Protein AF-A0A7V2JFD3-F1 (afdb_monomer_lite)

Radius of gyration: 21.42 Å; chains: 1; bounding box: 61×27×65 Å

Structure (mmCIF, N/CA/C/O backbone):
data_AF-A0A7V2JFD3-F1
#
_entry.id   AF-A0A7V2JFD3-F1
#
loop_
_atom_site.group_PDB
_atom_site.id
_atom_site.type_symbol
_atom_site.label_atom_id
_atom_site.label_alt_id
_atom_site.label_comp_id
_atom_site.label_asym_id
_atom_site.label_entity_id
_atom_site.label_seq_id
_atom_site.pdbx_PDB_ins_code
_atom_site.Cartn_x
_atom_site.Cartn_y
_atom_site.Cartn_z
_atom_site.occupancy
_atom_site.B_iso_or_equiv
_atom_site.auth_seq_id
_atom_site.auth_comp_id
_atom_site.auth_asym_id
_atom_site.auth_atom_id
_atom_site.pdbx_PDB_model_num
ATOM 1 N N . MET A 1 1 ? -34.065 -2.106 43.237 1.00 62.44 1 MET A N 1
ATOM 2 C CA . MET A 1 1 ? -32.641 -2.446 42.992 1.00 62.44 1 MET A CA 1
ATOM 3 C C . MET A 1 1 ? -32.438 -3.210 41.678 1.00 62.44 1 MET A C 1
ATOM 5 O O . MET A 1 1 ? -31.518 -2.884 40.940 1.00 62.44 1 MET A O 1
ATOM 9 N N . GLU A 1 2 ? -33.319 -4.150 41.320 1.00 76.31 2 GLU A N 1
ATOM 10 C CA . GLU A 1 2 ? -33.224 -4.930 40.069 1.00 76.31 2 GLU A CA 1
ATOM 11 C C . GLU A 1 2 ? -33.296 -4.112 38.773 1.00 76.31 2 GLU A C 1
ATOM 13 O O . GLU A 1 2 ? -32.560 -4.387 37.831 1.00 76.31 2 GLU A O 1
ATOM 18 N N . LYS A 1 3 ? -34.139 -3.071 38.718 1.00 78.69 3 LYS A N 1
ATOM 19 C CA . LYS A 1 3 ? -34.316 -2.245 37.508 1.00 78.69 3 LYS A CA 1
ATOM 20 C C . LYS A 1 3 ? -33.016 -1.542 37.080 1.00 78.69 3 LYS A C 1
ATOM 22 O O . LYS A 1 3 ? -32.693 -1.525 35.900 1.00 78.69 3 LYS A O 1
ATOM 27 N N . LYS A 1 4 ? -32.231 -1.044 38.047 1.00 79.50 4 LYS A N 1
ATOM 28 C CA . LYS A 1 4 ? -30.909 -0.436 37.798 1.00 79.50 4 LYS A CA 1
ATOM 29 C C . LYS A 1 4 ? -29.890 -1.467 37.297 1.00 79.50 4 LYS A C 1
ATOM 31 O O . LYS A 1 4 ? -29.140 -1.164 36.379 1.00 79.50 4 LYS A O 1
ATOM 36 N N . LYS A 1 5 ? -29.906 -2.692 37.844 1.00 83.56 5 LYS A N 1
ATOM 37 C CA . LYS A 1 5 ? -29.042 -3.793 37.379 1.00 83.56 5 LYS A CA 1
ATOM 38 C C . LYS A 1 5 ? -29.378 -4.220 35.943 1.00 83.56 5 LYS A C 1
ATOM 40 O O . LYS A 1 5 ? -28.464 -4.426 35.157 1.00 83.56 5 LYS A O 1
ATOM 45 N N . LYS A 1 6 ? -30.667 -4.280 35.580 1.00 88.50 6 LYS A N 1
ATOM 46 C CA . LYS A 1 6 ? -31.108 -4.572 34.202 1.00 88.50 6 LYS A CA 1
ATOM 47 C C . LYS A 1 6 ? -30.666 -3.497 33.205 1.00 88.50 6 LYS A C 1
ATOM 49 O O . LYS A 1 6 ? -30.170 -3.839 32.142 1.00 88.50 6 LYS A O 1
ATOM 54 N N . ILE A 1 7 ? -30.798 -2.217 33.560 1.00 90.88 7 ILE A N 1
ATOM 55 C CA . ILE A 1 7 ? -30.350 -1.105 32.702 1.00 90.88 7 ILE A CA 1
ATOM 56 C C . ILE A 1 7 ? -28.830 -1.146 32.506 1.00 90.88 7 ILE A C 1
ATOM 58 O O . ILE A 1 7 ? -28.365 -1.034 31.377 1.00 90.88 7 ILE A O 1
ATOM 62 N N . LEU A 1 8 ? -28.063 -1.368 33.580 1.00 91.38 8 LEU A N 1
ATOM 63 C CA . LEU A 1 8 ? -26.607 -1.489 33.497 1.00 91.38 8 LEU A CA 1
ATOM 64 C C . LEU A 1 8 ? -26.184 -2.668 32.606 1.00 91.38 8 LEU A C 1
ATOM 66 O O . LEU A 1 8 ? -25.284 -2.523 31.788 1.00 91.38 8 LEU A O 1
ATOM 70 N N . PHE A 1 9 ? -26.864 -3.811 32.723 1.00 92.44 9 PHE A N 1
ATOM 71 C CA . PHE A 1 9 ? -26.598 -4.980 31.886 1.00 92.44 9 PHE A CA 1
ATOM 72 C C . PHE A 1 9 ? -26.872 -4.710 30.399 1.00 92.44 9 PHE A C 1
ATOM 74 O O . PHE A 1 9 ? -26.042 -5.037 29.558 1.00 92.44 9 PHE A O 1
ATOM 81 N N . ILE A 1 10 ? -27.994 -4.057 30.073 1.00 91.88 10 ILE A N 1
ATOM 82 C CA . ILE A 1 10 ? -28.325 -3.665 28.692 1.00 91.88 10 ILE A CA 1
ATOM 83 C C . ILE A 1 10 ? -27.283 -2.685 28.140 1.00 91.88 10 ILE A C 1
ATOM 85 O O . ILE A 1 10 ? -26.874 -2.811 26.990 1.00 91.88 10 ILE A O 1
ATOM 89 N N . PHE A 1 11 ? -26.821 -1.739 28.959 1.00 92.94 11 PHE A N 1
ATOM 90 C CA . PHE A 1 11 ? -25.811 -0.764 28.553 1.00 92.94 11 PHE A CA 1
ATOM 91 C C . PHE A 1 11 ? -24.451 -1.418 28.267 1.00 92.94 11 PHE A C 1
ATOM 93 O O . PHE A 1 11 ? -23.819 -1.106 27.262 1.00 92.94 11 PHE A O 1
ATOM 100 N N . ILE A 1 12 ? -24.030 -2.377 29.099 1.00 92.94 12 ILE A N 1
ATOM 101 C CA . ILE A 1 12 ? -22.809 -3.162 28.863 1.00 92.94 12 ILE A CA 1
ATOM 102 C C . ILE A 1 12 ? -22.950 -4.009 27.592 1.00 92.94 12 ILE A C 1
ATOM 104 O O . ILE A 1 12 ? -22.036 -4.030 26.774 1.00 92.94 12 ILE A O 1
ATOM 108 N N . LEU A 1 13 ? -24.098 -4.662 27.384 1.00 88.44 13 LEU A N 1
ATOM 109 C CA . LEU A 1 13 ? -24.348 -5.455 26.179 1.00 88.44 13 LEU A CA 1
ATOM 110 C C . LEU A 1 13 ? -24.302 -4.588 24.911 1.00 88.44 13 LEU A C 1
ATOM 112 O O . LEU A 1 13 ? -23.725 -4.995 23.906 1.00 88.44 13 LEU A O 1
ATOM 116 N N . PHE A 1 14 ? -24.861 -3.378 24.973 1.00 86.69 14 PHE A N 1
ATOM 117 C CA . PHE A 1 14 ? -24.815 -2.405 23.883 1.00 86.69 14 PHE A CA 1
ATOM 118 C C . PHE A 1 14 ? -23.385 -1.940 23.579 1.00 86.69 14 PHE A C 1
ATOM 120 O O . PHE A 1 14 ? -23.002 -1.884 22.414 1.00 86.69 14 PHE A O 1
ATOM 127 N N . LEU A 1 15 ? -22.573 -1.671 24.608 1.00 84.56 15 LEU A N 1
ATOM 128 C CA . LEU A 1 15 ? -21.155 -1.332 24.440 1.00 84.56 15 LEU A CA 1
ATOM 129 C C . LEU A 1 15 ? -20.364 -2.477 23.793 1.00 84.56 15 LEU A C 1
ATOM 131 O O . LEU A 1 15 ? -19.569 -2.229 22.889 1.00 84.56 15 LEU A O 1
ATOM 135 N N . ILE A 1 16 ? -20.620 -3.725 24.199 1.00 81.88 16 ILE A N 1
ATOM 136 C CA . ILE A 1 16 ? -19.986 -4.906 23.596 1.00 81.88 16 ILE A CA 1
ATOM 137 C C . ILE A 1 16 ? -20.387 -5.033 22.119 1.00 81.88 16 ILE A C 1
ATOM 139 O O . ILE A 1 16 ? -19.520 -5.169 21.261 1.00 81.88 16 ILE A O 1
ATOM 143 N N . LEU A 1 17 ? -21.678 -4.914 21.797 1.00 75.19 17 LEU A N 1
ATOM 144 C CA . LEU A 1 17 ? -22.169 -4.959 20.412 1.00 75.19 17 LEU A CA 1
ATOM 145 C C . LEU A 1 17 ? -21.577 -3.844 19.536 1.00 75.19 17 LEU A C 1
ATOM 147 O O . LEU A 1 17 ? -21.223 -4.096 18.389 1.00 75.19 17 LEU A O 1
ATOM 151 N N . MET A 1 18 ? -21.420 -2.635 20.079 1.00 68.12 18 MET A N 1
ATOM 152 C CA . MET A 1 18 ? -20.768 -1.522 19.379 1.00 68.12 18 MET A CA 1
ATOM 153 C C . MET A 1 18 ? -19.276 -1.787 19.139 1.00 68.12 18 MET A C 1
ATOM 155 O O . MET A 1 18 ? -18.764 -1.440 18.078 1.00 68.12 18 MET A O 1
ATOM 159 N N . SER A 1 19 ? -18.592 -2.452 20.076 1.00 63.75 19 SER A N 1
ATOM 160 C CA . SER A 1 19 ? -17.174 -2.809 19.929 1.00 63.75 19 SER A CA 1
ATOM 161 C C . SER A 1 19 ? -16.912 -3.928 18.912 1.00 63.75 19 SER A C 1
ATOM 163 O O . SER A 1 19 ? -15.846 -3.952 18.309 1.00 63.75 19 SER A O 1
ATOM 165 N N . LEU A 1 20 ? -17.879 -4.818 18.655 1.00 59.47 20 LEU A N 1
ATOM 166 C CA . LEU A 1 20 ? -17.720 -5.905 17.677 1.00 59.47 20 LEU A CA 1
ATOM 167 C C . LEU A 1 20 ? -17.647 -5.399 16.226 1.00 59.47 20 LEU A C 1
ATOM 169 O O . LEU A 1 20 ? -16.940 -5.990 15.418 1.00 59.47 20 LEU A O 1
ATOM 173 N N . ASN A 1 21 ? -18.294 -4.272 15.906 1.00 54.34 21 ASN A N 1
ATOM 174 C CA . ASN A 1 21 ? -18.174 -3.646 14.581 1.00 54.34 21 ASN A CA 1
ATOM 175 C C . ASN A 1 21 ? -16.787 -3.022 14.338 1.00 54.34 21 ASN A C 1
ATOM 177 O O . ASN A 1 21 ? -16.396 -2.824 13.187 1.00 54.34 21 ASN A O 1
ATOM 181 N N . ALA A 1 22 ? -16.031 -2.737 15.405 1.00 59.88 22 ALA A N 1
ATOM 182 C CA . ALA A 1 22 ? -14.701 -2.134 15.325 1.00 59.88 22 ALA A CA 1
ATOM 183 C C . ALA A 1 22 ? -13.591 -3.130 14.934 1.00 59.88 22 ALA A C 1
ATOM 185 O O . ALA A 1 22 ? -12.462 -2.710 14.708 1.00 59.88 22 ALA A O 1
ATOM 186 N N . LEU A 1 23 ? -13.903 -4.429 14.852 1.00 66.31 23 LEU A N 1
ATOM 187 C CA . LEU A 1 23 ? -12.961 -5.490 14.468 1.00 66.31 23 LEU A CA 1
ATOM 188 C C . LEU A 1 23 ? -13.157 -5.980 13.024 1.00 66.31 23 LEU A C 1
ATOM 190 O O . LEU A 1 23 ? -12.532 -6.958 12.622 1.00 66.31 23 LEU A O 1
ATOM 194 N N . SER A 1 24 ? -14.033 -5.328 12.254 1.00 80.06 24 SER A N 1
ATOM 195 C CA . SER A 1 24 ? -14.194 -5.634 10.831 1.00 80.06 24 SER A CA 1
ATOM 196 C C . SER A 1 24 ? -12.989 -5.137 10.035 1.00 80.06 24 SER A C 1
ATOM 198 O O . SER A 1 24 ? -12.439 -4.072 10.328 1.00 80.06 24 SER A O 1
ATOM 200 N N . ILE A 1 25 ? -12.584 -5.893 9.013 1.00 88.38 25 ILE A N 1
ATOM 201 C CA . ILE A 1 25 ? -11.5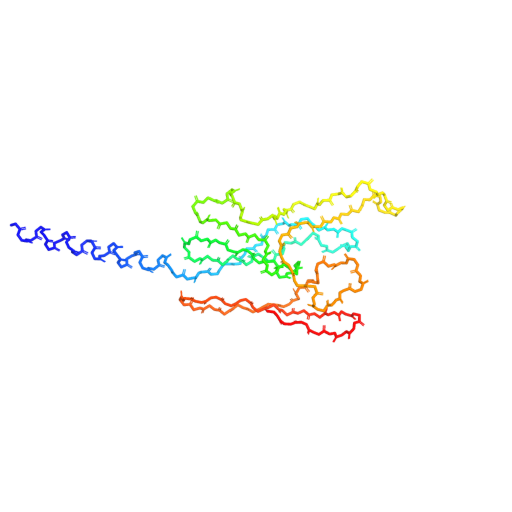60 -5.417 8.083 1.00 88.38 25 ILE A CA 1
ATOM 202 C C . ILE A 1 25 ? -12.177 -4.353 7.177 1.00 88.38 25 ILE A C 1
ATOM 204 O O . ILE A 1 25 ? -13.215 -4.581 6.558 1.00 88.38 25 ILE A O 1
ATOM 208 N N . GLN A 1 26 ? -11.525 -3.199 7.090 1.00 90.88 26 GLN A N 1
ATOM 209 C CA . GLN A 1 26 ? -11.915 -2.052 6.278 1.00 90.88 26 GLN A CA 1
ATOM 210 C C . GLN A 1 26 ? -10.824 -1.747 5.262 1.00 90.88 26 GLN A C 1
ATOM 212 O O . GLN A 1 26 ? -9.642 -1.764 5.600 1.00 90.88 26 GLN A O 1
ATOM 217 N N . ILE A 1 27 ? -11.221 -1.454 4.025 1.00 92.12 27 ILE A N 1
ATOM 218 C CA . ILE A 1 27 ? -10.297 -1.030 2.976 1.00 92.12 27 ILE A CA 1
ATOM 219 C C . ILE A 1 27 ? -10.706 0.365 2.518 1.00 92.12 27 ILE A C 1
ATOM 221 O O . ILE A 1 27 ? -11.863 0.585 2.158 1.00 92.12 27 ILE A O 1
ATOM 225 N N . SER A 1 28 ? -9.765 1.302 2.526 1.00 93.38 28 SER A N 1
ATOM 226 C CA . SER A 1 28 ? -9.929 2.621 1.915 1.00 93.38 28 SER A CA 1
ATOM 227 C C . SER A 1 28 ? -8.892 2.834 0.820 1.00 93.38 28 SER A C 1
ATOM 229 O O . SER A 1 28 ? -7.831 2.213 0.813 1.00 93.38 28 SER A O 1
ATOM 231 N N . VAL A 1 29 ? -9.226 3.708 -0.127 1.00 91.56 29 VAL A N 1
ATOM 232 C CA . VAL A 1 29 ? -8.314 4.140 -1.186 1.00 91.56 29 VAL A CA 1
ATOM 233 C C . VAL A 1 29 ? -8.072 5.624 -1.004 1.00 91.56 29 VAL A C 1
ATOM 235 O O . VAL A 1 29 ? -9.019 6.413 -0.978 1.00 91.56 29 VAL A O 1
ATOM 238 N N . GLU A 1 30 ? -6.810 5.994 -0.874 1.00 90.88 30 GLU A N 1
ATOM 239 C CA . GLU A 1 30 ? -6.368 7.378 -0.781 1.00 90.88 30 GLU A CA 1
ATOM 240 C C . GLU A 1 30 ? -5.417 7.697 -1.930 1.00 90.88 30 GLU A C 1
ATOM 242 O O . GLU A 1 30 ? -4.800 6.807 -2.507 1.00 90.88 30 GLU A O 1
ATOM 247 N N . LYS A 1 31 ? -5.322 8.976 -2.284 1.00 83.38 31 LYS A N 1
ATOM 248 C CA . LYS A 1 31 ? -4.368 9.471 -3.275 1.00 83.38 31 LYS A CA 1
ATOM 249 C C . LYS A 1 31 ? -3.490 10.493 -2.588 1.00 83.38 31 LYS A C 1
ATOM 251 O O . LYS A 1 31 ? -3.987 11.545 -2.190 1.00 83.38 31 LYS A O 1
ATOM 256 N N . GLU A 1 32 ? -2.211 10.184 -2.455 1.00 79.00 32 GLU A N 1
ATOM 257 C CA . GLU A 1 32 ? -1.212 11.118 -1.939 1.00 79.00 32 GLU A CA 1
ATOM 258 C C . GLU A 1 32 ? -0.134 11.331 -2.993 1.00 79.00 32 GLU A C 1
ATOM 260 O O . GLU A 1 32 ? 0.159 10.429 -3.775 1.00 79.00 32 GLU A O 1
ATOM 265 N N . GLU A 1 33 ? 0.465 12.517 -3.002 1.00 72.06 33 GLU A N 1
ATOM 266 C CA . GLU A 1 33 ? 1.623 12.785 -3.842 1.00 72.06 33 GLU A CA 1
ATOM 267 C C . GLU A 1 33 ? 2.828 12.011 -3.301 1.00 72.06 33 GLU A C 1
ATOM 269 O O . GLU A 1 33 ? 3.204 12.155 -2.136 1.00 72.06 33 GLU A O 1
ATOM 274 N N . ILE A 1 34 ? 3.435 11.185 -4.155 1.00 69.75 34 ILE A N 1
ATOM 275 C CA . ILE A 1 34 ? 4.661 10.451 -3.837 1.00 69.75 34 ILE A CA 1
ATOM 276 C C . ILE A 1 34 ? 5.663 10.714 -4.952 1.00 69.75 34 ILE A C 1
ATOM 278 O O . ILE A 1 34 ? 5.410 10.409 -6.123 1.00 69.75 34 ILE A O 1
ATOM 282 N N . LEU A 1 35 ? 6.810 11.280 -4.584 1.00 66.00 35 LEU A N 1
ATOM 283 C CA . LEU A 1 35 ? 7.877 11.621 -5.518 1.00 66.00 35 LEU A CA 1
ATOM 284 C C . LEU A 1 35 ? 8.463 10.348 -6.154 1.00 66.00 35 LEU A C 1
ATOM 286 O O . LEU A 1 35 ? 8.856 9.415 -5.459 1.00 66.00 35 LEU A O 1
ATOM 290 N N . SER A 1 36 ? 8.515 10.304 -7.489 1.00 60.34 36 SER A N 1
ATOM 291 C CA . SER A 1 36 ? 9.115 9.202 -8.255 1.00 60.34 36 SER A CA 1
ATOM 292 C C . SER A 1 36 ? 10.557 9.457 -8.652 1.00 60.34 36 SER A C 1
ATOM 294 O O . SER A 1 36 ? 10.943 10.598 -8.887 1.00 60.34 36 SER A O 1
ATOM 296 N N . VAL A 1 37 ? 11.280 8.374 -8.927 1.00 59.19 37 VAL A N 1
ATOM 297 C CA . VAL A 1 37 ? 12.534 8.404 -9.687 1.00 59.19 37 VAL A CA 1
ATOM 298 C C . VAL A 1 37 ? 12.291 8.807 -11.148 1.00 59.19 37 VAL A C 1
ATOM 300 O O . VAL A 1 37 ? 11.508 8.176 -11.854 1.00 59.19 37 VAL A O 1
ATOM 303 N N . ASP A 1 38 ? 12.982 9.860 -11.579 1.00 50.38 38 ASP A N 1
ATOM 304 C CA . ASP A 1 38 ? 12.784 10.621 -12.819 1.00 50.38 38 ASP A CA 1
ATOM 305 C C . ASP A 1 38 ? 13.714 10.158 -13.968 1.00 50.38 38 ASP A C 1
ATOM 307 O O . ASP A 1 38 ? 14.542 10.912 -14.463 1.00 50.38 38 ASP A O 1
ATOM 311 N N . GLU A 1 39 ? 13.579 8.900 -14.411 1.00 48.88 39 GLU A N 1
ATOM 312 C CA . GLU A 1 39 ? 13.901 8.515 -15.810 1.00 48.88 39 GLU A CA 1
ATOM 313 C C . GLU A 1 39 ? 12.625 8.365 -16.669 1.00 48.88 39 GLU A C 1
ATOM 315 O O . GLU A 1 39 ? 12.661 8.041 -17.858 1.00 48.88 39 GLU A O 1
ATOM 320 N N . LEU A 1 40 ? 11.462 8.630 -16.074 1.00 46.78 40 LEU A N 1
ATOM 321 C CA . LEU A 1 40 ? 10.161 8.653 -16.724 1.00 46.78 40 LEU A CA 1
ATOM 322 C C . LEU A 1 40 ? 9.523 9.999 -16.382 1.00 46.78 40 LEU A C 1
ATOM 324 O O . LEU A 1 40 ? 8.981 10.165 -15.295 1.00 46.78 40 LEU A O 1
ATOM 328 N N . HIS A 1 41 ? 9.534 10.935 -17.333 1.00 44.28 41 HIS A N 1
ATOM 329 C CA . HIS A 1 41 ? 8.892 12.261 -17.281 1.00 44.28 41 HIS A CA 1
ATOM 330 C C . HIS A 1 41 ? 7.352 12.248 -17.058 1.00 44.28 41 HIS A C 1
ATOM 332 O O . HIS A 1 41 ? 6.642 13.166 -17.466 1.00 44.28 41 HIS A O 1
ATOM 338 N N . ILE A 1 42 ? 6.794 11.197 -16.452 1.00 43.88 42 ILE A N 1
ATOM 339 C CA . ILE A 1 42 ? 5.357 10.930 -16.317 1.00 43.88 42 ILE A CA 1
ATOM 340 C C . ILE A 1 42 ? 4.942 10.705 -14.843 1.00 43.88 42 ILE A C 1
ATOM 342 O O . ILE A 1 42 ? 3.750 10.634 -14.561 1.00 43.88 42 ILE A O 1
ATOM 346 N N . THR A 1 43 ? 5.859 10.637 -13.867 1.00 43.44 43 THR A N 1
ATOM 347 C CA . THR A 1 43 ? 5.530 10.061 -12.542 1.00 43.44 43 THR A CA 1
ATOM 348 C C . THR A 1 43 ? 5.647 10.971 -11.311 1.00 43.44 43 THR A C 1
ATOM 350 O O . THR A 1 43 ? 5.765 10.451 -10.201 1.00 43.44 43 THR A O 1
ATOM 353 N N . SER A 1 44 ? 5.397 12.285 -11.417 1.00 49.38 44 SER A N 1
ATOM 354 C CA . SER A 1 44 ? 4.638 12.926 -10.317 1.00 49.38 44 SER A CA 1
ATOM 355 C C . SER A 1 44 ? 3.232 12.320 -10.359 1.00 49.38 44 SER A C 1
ATOM 357 O O . SER A 1 44 ? 2.317 12.807 -11.020 1.00 49.38 44 SER A O 1
ATOM 359 N N . SER A 1 45 ? 3.109 11.126 -9.785 1.00 59.53 45 SER A N 1
ATOM 360 C CA . SER A 1 45 ? 1.848 10.422 -9.672 1.00 59.53 45 SER A CA 1
ATOM 361 C C . SER A 1 45 ? 1.337 10.643 -8.261 1.00 59.53 45 SER A C 1
ATOM 363 O O . SER A 1 45 ? 2.105 10.643 -7.300 1.00 59.53 45 SER A O 1
ATOM 365 N N . ASN A 1 46 ? 0.028 10.843 -8.160 1.00 71.94 46 ASN A N 1
ATOM 366 C CA . ASN A 1 46 ? -0.707 10.622 -6.929 1.00 71.94 46 ASN A CA 1
ATOM 367 C C . ASN A 1 46 ? -1.155 9.154 -6.967 1.00 71.94 46 ASN A C 1
ATOM 369 O O . ASN A 1 46 ? -2.272 8.911 -7.444 1.00 71.94 46 ASN A O 1
ATOM 373 N N . PRO A 1 47 ? -0.281 8.168 -6.655 1.00 80.19 47 PRO A N 1
ATOM 374 C CA . PRO A 1 47 ? -0.660 6.767 -6.737 1.00 80.19 47 PRO A CA 1
ATOM 375 C C . PRO A 1 47 ? -1.828 6.481 -5.799 1.00 80.19 47 PRO A C 1
ATOM 377 O O . PRO A 1 47 ? -2.002 7.144 -4.773 1.00 80.19 47 PRO A O 1
ATOM 380 N N . ASP A 1 48 ? -2.592 5.451 -6.145 1.00 88.88 48 ASP A N 1
ATOM 381 C CA . ASP A 1 48 ? -3.555 4.899 -5.208 1.00 88.88 48 ASP A CA 1
ATOM 382 C C . ASP A 1 48 ? -2.800 4.225 -4.053 1.00 88.88 48 ASP A C 1
ATOM 384 O O . ASP A 1 48 ? -1.910 3.393 -4.258 1.00 88.88 48 ASP A O 1
ATOM 388 N N . ILE A 1 49 ? -3.180 4.591 -2.833 1.00 92.44 49 ILE A N 1
ATOM 389 C CA . ILE A 1 49 ? -2.735 3.997 -1.578 1.00 92.44 49 ILE A CA 1
ATOM 390 C C . ILE A 1 49 ? -3.924 3.246 -1.001 1.00 92.44 49 ILE A C 1
ATOM 392 O O . ILE A 1 49 ? -4.894 3.848 -0.535 1.00 92.44 49 ILE A O 1
ATOM 396 N N . LEU A 1 50 ? -3.861 1.920 -1.049 1.00 95.19 50 LEU A N 1
ATOM 397 C CA . LEU A 1 50 ? -4.884 1.064 -0.460 1.00 95.19 50 LEU A CA 1
ATOM 398 C C . LEU A 1 50 ? -4.539 0.849 1.010 1.00 95.19 50 LEU A C 1
ATOM 400 O O . LEU A 1 50 ? -3.517 0.232 1.304 1.00 95.19 50 LEU A O 1
ATOM 404 N N . LYS A 1 51 ? -5.380 1.327 1.927 1.00 95.44 51 LYS A N 1
ATOM 405 C CA . LYS A 1 51 ? -5.205 1.127 3.370 1.00 95.44 51 LYS A CA 1
ATOM 406 C C . LYS A 1 51 ? -6.128 0.018 3.846 1.00 95.44 51 LYS A C 1
ATOM 408 O O . LYS A 1 51 ? -7.346 0.151 3.774 1.00 95.44 51 LYS A O 1
ATOM 413 N N . ILE A 1 52 ? -5.550 -1.067 4.344 1.00 95.19 52 ILE A N 1
ATOM 414 C CA . ILE A 1 52 ? -6.257 -2.225 4.891 1.00 95.19 52 ILE A CA 1
ATOM 415 C C . ILE A 1 52 ? -6.155 -2.151 6.413 1.00 95.19 52 ILE A C 1
ATOM 417 O O . ILE A 1 52 ? -5.083 -2.361 6.977 1.00 95.19 52 ILE A O 1
ATOM 421 N N . ASN A 1 53 ? -7.264 -1.850 7.079 1.00 93.25 53 ASN A N 1
ATOM 422 C CA . ASN A 1 53 ? -7.357 -1.672 8.524 1.00 93.25 53 ASN A CA 1
ATOM 423 C C . ASN A 1 53 ? -8.155 -2.822 9.148 1.00 93.25 53 ASN A C 1
ATOM 425 O O . ASN A 1 53 ? -9.282 -3.071 8.737 1.00 93.25 53 ASN A O 1
ATOM 429 N N . ASN A 1 54 ? -7.609 -3.501 10.156 1.00 90.50 54 ASN A N 1
ATOM 430 C CA . ASN A 1 54 ? -8.317 -4.557 10.899 1.00 90.50 54 ASN A CA 1
ATOM 431 C C . ASN A 1 54 ? -8.654 -4.179 12.356 1.00 90.50 54 ASN A C 1
ATOM 433 O O . ASN A 1 54 ? -8.943 -5.050 13.176 1.00 90.50 54 ASN A O 1
ATOM 437 N N . GLY A 1 55 ? -8.535 -2.899 12.706 1.00 89.12 55 GLY A N 1
ATOM 438 C CA . GLY A 1 55 ? -8.731 -2.373 14.057 1.00 89.12 55 GLY A CA 1
ATOM 439 C C . GLY A 1 55 ? -7.494 -2.446 14.960 1.00 89.12 55 GLY A C 1
ATOM 440 O O . GLY A 1 55 ? -7.482 -1.805 16.009 1.00 89.12 55 GLY A O 1
ATOM 441 N N . LEU A 1 56 ? -6.442 -3.175 14.568 1.00 90.81 56 LEU A N 1
ATOM 442 C CA . LEU A 1 56 ? -5.178 -3.276 15.315 1.00 90.81 56 LEU A CA 1
ATOM 443 C C . LEU A 1 56 ? -4.023 -2.600 14.579 1.00 90.81 56 LEU A C 1
ATOM 445 O O . LEU A 1 56 ? -3.256 -1.846 15.178 1.00 90.81 56 LEU A O 1
ATOM 449 N N . PHE A 1 57 ? -3.906 -2.854 13.281 1.00 93.94 57 PHE A N 1
ATOM 450 C CA . PHE A 1 57 ? -2.892 -2.270 12.416 1.00 93.94 57 PHE A CA 1
ATOM 451 C C . PHE A 1 57 ? -3.482 -1.915 11.054 1.00 93.94 57 PHE A C 1
ATOM 453 O O . PHE A 1 57 ? -4.529 -2.428 10.648 1.00 93.94 57 PHE A O 1
ATOM 460 N N . ILE A 1 58 ? -2.783 -1.025 10.363 1.00 95.38 58 ILE A N 1
ATOM 461 C CA . ILE A 1 58 ? -3.057 -0.623 8.993 1.00 95.38 58 ILE A CA 1
ATOM 462 C C . ILE A 1 58 ? -1.904 -1.128 8.132 1.00 95.38 58 ILE A C 1
ATOM 464 O O . ILE A 1 58 ? -0.738 -0.922 8.466 1.00 95.38 58 ILE A O 1
ATOM 468 N N . ILE A 1 59 ? -2.245 -1.820 7.047 1.00 96.06 59 ILE A N 1
ATOM 469 C CA . ILE A 1 59 ? -1.322 -2.184 5.971 1.00 96.06 59 ILE A CA 1
ATOM 470 C C . ILE A 1 59 ? -1.617 -1.265 4.795 1.00 96.06 59 ILE A C 1
ATOM 472 O O . ILE A 1 59 ? -2.762 -1.196 4.351 1.00 96.06 59 ILE A O 1
ATOM 476 N N . GLU A 1 60 ? -0.597 -0.603 4.265 1.00 95.44 60 GLU A N 1
ATOM 477 C CA . GLU A 1 60 ? -0.729 0.189 3.044 1.00 95.44 60 GLU A CA 1
ATOM 478 C C . GLU A 1 60 ? -0.128 -0.558 1.856 1.00 95.44 60 GLU A C 1
ATOM 480 O O . GLU A 1 60 ? 0.955 -1.132 1.956 1.00 95.44 60 GLU A O 1
ATOM 485 N N . VAL A 1 61 ? -0.820 -0.539 0.720 1.00 94.19 61 VAL A N 1
ATOM 486 C CA . VAL A 1 61 ? -0.379 -1.123 -0.555 1.00 94.19 61 VAL A CA 1
ATOM 487 C C . VAL A 1 61 ? -0.320 -0.005 -1.590 1.00 94.19 61 VAL A C 1
ATOM 489 O O . VAL A 1 61 ? -1.246 0.802 -1.663 1.00 94.19 61 VAL A O 1
ATOM 492 N N . LEU A 1 62 ? 0.735 0.019 -2.411 1.00 90.31 62 LEU A N 1
ATOM 493 C CA . LEU A 1 62 ? 0.901 0.960 -3.531 1.00 90.31 62 LEU A CA 1
ATOM 494 C C . LEU A 1 62 ? 0.968 0.169 -4.850 1.00 90.31 62 LEU A C 1
ATOM 496 O O . LEU A 1 62 ? 2.069 -0.113 -5.347 1.00 90.31 62 LEU A O 1
ATOM 500 N N . PRO A 1 63 ? -0.187 -0.190 -5.444 1.00 87.75 63 PRO A N 1
ATOM 501 C CA . PRO A 1 63 ? -0.250 -0.982 -6.673 1.00 87.75 63 PRO A CA 1
ATOM 502 C C . PRO A 1 63 ? 0.566 -0.366 -7.810 1.00 87.75 63 PRO A C 1
ATOM 504 O O . PRO A 1 63 ? 1.455 -1.010 -8.367 1.00 87.75 63 PRO A O 1
ATOM 507 N N . ASN A 1 64 ? 0.354 0.926 -8.079 1.00 81.88 64 ASN A N 1
ATOM 508 C CA . ASN A 1 64 ? 1.002 1.632 -9.188 1.00 81.88 64 ASN A CA 1
ATOM 509 C C . ASN A 1 64 ? 2.510 1.847 -8.986 1.00 81.88 64 ASN A C 1
ATOM 511 O O . ASN A 1 64 ? 3.177 2.355 -9.880 1.00 81.88 64 ASN A O 1
ATOM 515 N N . ARG A 1 65 ? 3.055 1.477 -7.821 1.00 80.06 65 ARG A N 1
ATOM 516 C CA . ARG A 1 65 ? 4.497 1.457 -7.538 1.00 80.06 65 ARG A CA 1
ATOM 517 C C . ARG A 1 65 ? 5.013 0.045 -7.296 1.00 80.06 65 ARG A C 1
ATOM 519 O O . ARG A 1 65 ? 6.088 -0.106 -6.730 1.00 80.06 65 ARG A O 1
ATOM 526 N N . GLY A 1 66 ? 4.241 -0.991 -7.620 1.00 82.69 66 GLY A N 1
ATOM 527 C CA . GLY A 1 66 ? 4.661 -2.383 -7.462 1.00 82.69 66 GLY A CA 1
ATOM 528 C C . GLY A 1 66 ? 4.870 -2.839 -6.015 1.00 82.69 66 GLY A C 1
ATOM 529 O O . GLY A 1 66 ? 5.453 -3.900 -5.790 1.00 82.69 66 GLY A O 1
ATOM 530 N N . ARG A 1 67 ? 4.445 -2.050 -5.016 1.00 87.75 67 ARG A N 1
ATOM 531 C CA . ARG A 1 67 ? 4.642 -2.371 -3.596 1.00 87.75 67 ARG A CA 1
ATOM 532 C C . ARG A 1 67 ? 3.434 -3.134 -3.079 1.00 87.75 67 ARG A C 1
ATOM 534 O O . ARG A 1 67 ? 2.370 -2.553 -2.880 1.00 87.75 67 ARG A O 1
ATOM 541 N N . VAL A 1 68 ? 3.631 -4.430 -2.840 1.00 91.38 68 VAL A N 1
ATOM 542 C CA . VAL A 1 68 ? 2.601 -5.326 -2.287 1.00 91.38 68 VAL A CA 1
ATOM 543 C C . VAL A 1 68 ? 2.338 -5.036 -0.809 1.00 91.38 68 VAL A C 1
ATOM 545 O O . VAL A 1 68 ? 1.230 -5.238 -0.329 1.00 91.38 68 VAL A O 1
ATOM 548 N N . ILE A 1 69 ? 3.347 -4.520 -0.102 1.00 94.19 69 ILE A N 1
ATOM 549 C CA . ILE A 1 69 ? 3.225 -3.908 1.224 1.00 94.19 69 ILE A CA 1
ATOM 550 C C . ILE A 1 69 ? 4.134 -2.684 1.210 1.00 94.19 69 ILE A C 1
ATOM 552 O O . ILE A 1 69 ? 5.345 -2.823 1.094 1.00 94.19 69 ILE A O 1
ATOM 556 N N . TRP A 1 70 ? 3.587 -1.484 1.305 1.00 92.81 70 TRP A N 1
ATOM 557 C CA . TRP A 1 70 ? 4.378 -0.259 1.370 1.00 92.81 70 TRP A CA 1
ATOM 558 C C . TRP A 1 70 ? 4.736 0.113 2.805 1.00 92.81 70 TRP A C 1
ATOM 560 O O . TRP A 1 70 ? 5.908 0.338 3.094 1.00 92.81 70 TRP A O 1
ATOM 570 N N . SER A 1 71 ? 3.755 0.104 3.706 1.00 94.75 71 SER A N 1
ATOM 571 C CA . SER A 1 71 ? 3.928 0.428 5.122 1.00 94.75 71 SER A CA 1
ATOM 572 C C . SER A 1 71 ? 3.027 -0.466 5.984 1.00 94.75 71 SER A C 1
ATOM 574 O O . SER A 1 71 ? 2.045 -1.039 5.497 1.00 94.75 71 SER A O 1
ATOM 576 N N . VAL A 1 72 ? 3.389 -0.631 7.259 1.00 96.62 72 VAL A N 1
ATOM 577 C CA . VAL A 1 72 ? 2.562 -1.332 8.251 1.00 96.62 72 VAL A CA 1
ATOM 578 C C . VAL A 1 72 ? 2.741 -0.655 9.600 1.00 96.62 72 VAL A C 1
ATOM 580 O O . VAL A 1 72 ? 3.857 -0.627 10.120 1.00 96.62 72 VAL A O 1
ATOM 583 N N . TYR A 1 73 ? 1.656 -0.163 10.191 1.00 96.38 73 TYR A N 1
ATOM 584 C CA . TYR A 1 73 ? 1.696 0.575 11.456 1.00 96.38 73 TYR A CA 1
ATOM 585 C C . TYR A 1 73 ? 0.491 0.263 12.350 1.00 96.38 73 TYR A C 1
ATOM 587 O O . TYR A 1 73 ? -0.580 -0.092 11.847 1.00 96.38 73 TYR A O 1
ATOM 595 N N . PRO A 1 74 ? 0.627 0.352 13.685 1.00 95.56 74 PRO A N 1
ATOM 596 C CA . PRO A 1 74 ? -0.494 0.140 14.589 1.00 95.56 74 PRO A CA 1
ATOM 597 C C . PRO A 1 74 ? -1.499 1.295 14.489 1.00 95.56 74 PRO A C 1
ATOM 599 O O . PRO A 1 74 ? -1.123 2.462 14.420 1.00 95.56 74 PRO A O 1
ATOM 602 N N . VAL A 1 75 ? -2.797 0.991 14.588 1.00 91.50 75 VAL A N 1
ATOM 603 C CA . VAL A 1 75 ? -3.863 2.018 14.596 1.00 91.50 75 VAL A CA 1
ATOM 604 C C . VAL A 1 75 ? -3.679 3.004 15.758 1.00 91.50 75 VAL A C 1
ATOM 606 O O . VAL A 1 75 ? -4.058 4.167 15.664 1.00 91.50 75 VAL A O 1
ATOM 609 N N . SER A 1 76 ? -3.079 2.551 16.862 1.00 91.75 76 SER A N 1
ATOM 610 C CA . SER A 1 76 ? -2.825 3.373 18.046 1.00 91.75 76 SER A CA 1
ATOM 611 C C . SER A 1 76 ? -1.670 4.366 17.898 1.00 91.75 76 SER A C 1
ATOM 613 O O . SER A 1 76 ? -1.572 5.270 18.724 1.00 91.75 76 SER A O 1
ATOM 615 N N . ASN A 1 77 ? -0.771 4.178 16.926 1.00 91.69 77 ASN A N 1
ATOM 616 C CA . ASN A 1 77 ? 0.386 5.046 16.717 1.00 91.69 77 ASN A CA 1
ATOM 617 C C . ASN A 1 77 ? 0.827 5.023 15.246 1.00 91.69 77 ASN A C 1
ATOM 619 O O . ASN A 1 77 ? 1.559 4.132 14.824 1.00 91.69 77 ASN A O 1
A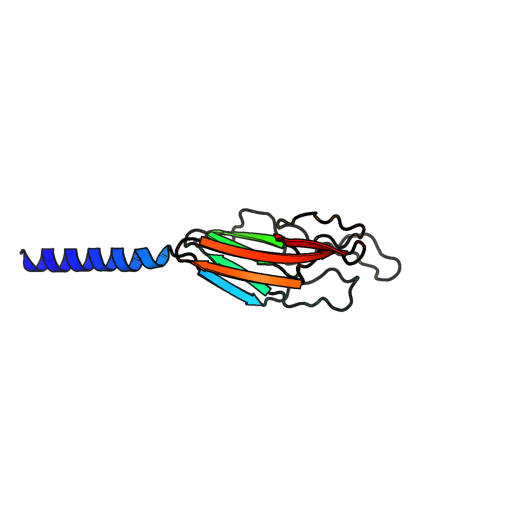TOM 623 N N . THR A 1 78 ? 0.402 6.025 14.480 1.00 86.81 78 THR A N 1
ATOM 624 C CA . THR A 1 78 ? 0.710 6.144 13.047 1.00 86.81 78 THR A CA 1
ATOM 625 C C . THR A 1 78 ? 2.133 6.623 12.757 1.00 86.81 78 THR A C 1
ATOM 627 O O . THR A 1 78 ? 2.558 6.581 11.606 1.00 86.81 78 THR A O 1
ATOM 630 N N . ASP A 1 79 ? 2.868 7.079 13.776 1.00 89.25 79 ASP A N 1
ATOM 631 C CA . ASP A 1 79 ? 4.248 7.558 13.623 1.00 89.25 79 ASP A CA 1
ATOM 632 C C . ASP A 1 79 ? 5.266 6.405 13.675 1.00 89.25 79 ASP A C 1
ATOM 634 O O . ASP A 1 79 ? 6.406 6.543 13.229 1.00 89.25 79 ASP A O 1
ATOM 638 N N . GLU A 1 80 ? 4.864 5.246 14.200 1.00 92.00 80 GLU A N 1
ATOM 639 C CA . GLU A 1 80 ? 5.674 4.030 14.208 1.00 92.00 80 GLU A CA 1
ATOM 640 C C . GLU A 1 80 ? 5.366 3.163 12.997 1.00 92.00 80 GLU A C 1
ATOM 642 O O . GLU A 1 80 ? 4.217 3.015 12.606 1.00 92.00 80 GLU A O 1
ATOM 647 N N . ASN A 1 81 ? 6.389 2.528 12.432 1.00 95.06 81 ASN A N 1
ATOM 648 C CA . ASN A 1 81 ? 6.216 1.556 11.361 1.00 95.06 81 ASN A CA 1
ATOM 649 C C . ASN A 1 81 ? 6.979 0.272 11.673 1.00 95.06 81 ASN A C 1
ATOM 651 O O . ASN A 1 81 ? 8.120 0.298 12.133 1.00 95.06 81 ASN A O 1
ATOM 655 N N . PHE A 1 82 ? 6.342 -0.866 11.405 1.00 95.38 82 PHE A N 1
ATOM 656 C CA . PHE A 1 82 ? 6.931 -2.189 11.608 1.00 95.38 82 PHE A CA 1
ATOM 657 C C . PHE A 1 82 ? 7.911 -2.578 10.502 1.00 95.38 82 PHE A C 1
ATOM 659 O O . PHE A 1 82 ? 8.730 -3.476 10.697 1.00 95.38 82 PHE A O 1
ATOM 666 N N . ILE A 1 83 ? 7.838 -1.908 9.352 1.00 94.56 83 ILE A N 1
ATOM 667 C CA . ILE A 1 83 ? 8.771 -2.084 8.243 1.00 94.56 83 ILE A CA 1
ATOM 668 C C . ILE A 1 83 ? 9.391 -0.748 7.857 1.00 94.56 83 ILE A C 1
ATOM 670 O O . ILE A 1 83 ? 8.789 0.311 8.023 1.00 94.56 83 ILE A O 1
ATOM 674 N N . TYR A 1 84 ? 10.601 -0.806 7.312 1.00 91.06 84 TYR A N 1
ATOM 675 C CA . TYR A 1 84 ? 11.221 0.371 6.729 1.00 91.06 84 TYR A CA 1
ATOM 676 C C . TYR A 1 84 ? 10.503 0.753 5.429 1.00 91.06 84 TYR A C 1
ATOM 678 O O . TYR A 1 84 ? 10.328 -0.086 4.544 1.00 91.06 84 TYR A O 1
ATOM 686 N N . PHE A 1 85 ? 10.131 2.021 5.306 1.00 87.88 85 PHE A N 1
ATOM 687 C CA . PHE A 1 85 ? 9.558 2.626 4.109 1.00 87.88 85 PHE A CA 1
ATOM 688 C C . PHE A 1 85 ? 10.019 4.085 4.023 1.00 87.88 85 PHE A C 1
ATOM 690 O O . PHE A 1 85 ? 10.415 4.672 5.031 1.00 87.88 85 PHE A O 1
ATOM 697 N N . SER A 1 86 ? 9.980 4.661 2.825 1.00 83.56 86 SER A N 1
ATOM 698 C CA . SER A 1 86 ? 10.249 6.081 2.609 1.00 83.56 86 SER A CA 1
ATOM 699 C C . SER A 1 86 ? 9.207 6.663 1.663 1.00 83.56 86 SER A C 1
ATOM 701 O O . SER A 1 86 ? 8.900 6.059 0.633 1.00 83.56 86 SER A O 1
ATOM 703 N N . LYS A 1 87 ? 8.664 7.832 2.017 1.00 78.75 87 LYS A N 1
ATOM 704 C CA . LYS A 1 87 ? 7.848 8.643 1.099 1.00 78.75 87 LYS A CA 1
ATOM 705 C C . LYS A 1 87 ? 8.728 9.435 0.133 1.00 78.75 87 LYS A C 1
ATOM 707 O O . LYS A 1 87 ? 8.344 9.645 -1.013 1.00 78.75 87 LYS A O 1
ATOM 712 N N . ASP A 1 88 ? 9.916 9.817 0.594 1.00 77.25 88 ASP A N 1
ATOM 713 C CA . ASP A 1 88 ? 10.883 10.564 -0.195 1.00 77.25 88 ASP A CA 1
ATOM 714 C C . ASP A 1 88 ? 11.846 9.606 -0.913 1.00 77.25 88 ASP A C 1
ATOM 716 O O . ASP A 1 88 ? 12.359 8.662 -0.294 1.00 77.25 88 ASP A O 1
ATOM 720 N N . PRO A 1 89 ? 12.131 9.820 -2.206 1.00 72.00 89 PRO A N 1
ATOM 721 C CA . PRO A 1 89 ? 13.129 9.043 -2.913 1.00 72.00 89 PRO A CA 1
ATOM 722 C C . PRO A 1 89 ? 14.524 9.348 -2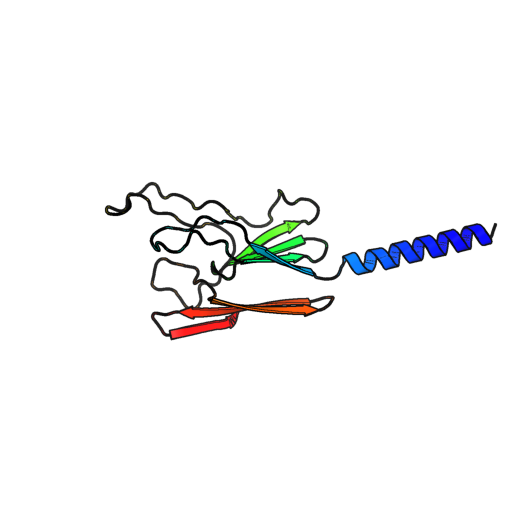.363 1.00 72.00 89 PRO A C 1
ATOM 724 O O . PRO A 1 89 ? 14.873 10.487 -2.048 1.00 72.00 89 PRO A O 1
ATOM 727 N N . TYR A 1 90 ? 15.356 8.318 -2.288 1.00 73.12 90 TYR A N 1
ATOM 728 C CA . TYR A 1 90 ? 16.766 8.466 -1.977 1.00 73.12 90 TYR A CA 1
ATOM 729 C C . TYR A 1 90 ? 17.508 9.018 -3.191 1.00 73.12 90 TYR A C 1
ATOM 731 O O . TYR A 1 90 ? 17.460 8.433 -4.270 1.00 73.12 90 TYR A O 1
ATOM 739 N N . ILE A 1 91 ? 18.230 10.120 -3.011 1.00 70.06 91 ILE A N 1
ATOM 740 C CA . ILE A 1 91 ? 19.049 10.722 -4.063 1.00 70.06 91 ILE A CA 1
ATOM 741 C C . ILE A 1 91 ? 20.436 10.080 -4.000 1.00 70.06 91 ILE A C 1
ATOM 743 O O . ILE A 1 91 ? 21.163 10.260 -3.019 1.00 70.06 91 ILE A O 1
ATOM 747 N N . LEU A 1 92 ? 20.812 9.312 -5.023 1.00 65.00 92 LEU A N 1
ATOM 748 C CA . LEU A 1 92 ? 22.171 8.797 -5.128 1.00 65.00 92 LEU A CA 1
ATOM 749 C C . LEU A 1 92 ? 23.137 9.952 -5.433 1.00 65.00 92 LEU A C 1
ATOM 751 O O . LEU A 1 92 ? 22.863 10.783 -6.297 1.00 65.00 92 LEU A O 1
ATOM 755 N N . PRO A 1 93 ? 24.313 9.981 -4.787 1.00 59.16 93 PRO A N 1
ATOM 756 C CA . PRO A 1 93 ? 25.292 11.054 -4.958 1.00 59.16 93 PRO A CA 1
ATOM 757 C C . PRO A 1 93 ? 26.077 10.978 -6.281 1.00 59.16 93 PRO A C 1
ATOM 759 O O . PRO A 1 93 ? 26.989 11.777 -6.491 1.00 59.16 93 PRO A O 1
ATOM 762 N N . PHE A 1 94 ? 25.782 10.010 -7.152 1.00 58.75 94 PHE A N 1
ATOM 763 C CA . PHE A 1 94 ? 26.489 9.806 -8.414 1.00 58.75 94 PHE A CA 1
ATOM 764 C C . PHE A 1 94 ? 25.714 10.466 -9.554 1.00 58.75 94 PHE A C 1
ATOM 766 O O . PHE A 1 94 ? 24.505 10.282 -9.672 1.00 58.75 94 PHE A O 1
ATOM 773 N N . MET A 1 95 ? 26.414 11.251 -10.372 1.00 53.50 95 MET A N 1
ATOM 774 C CA . MET A 1 95 ? 25.810 11.980 -11.483 1.00 53.50 95 MET A CA 1
ATOM 775 C C . MET A 1 95 ? 25.543 11.043 -12.662 1.00 53.50 95 MET A C 1
ATOM 777 O O . MET A 1 95 ? 26.455 10.374 -13.144 1.00 53.50 95 MET A O 1
ATOM 781 N N . ASP A 1 96 ? 24.309 11.047 -13.155 1.00 55.69 96 ASP A N 1
ATOM 782 C CA . ASP A 1 96 ? 24.041 10.777 -14.565 1.00 55.69 96 ASP A CA 1
ATOM 783 C C . ASP A 1 96 ? 24.600 11.944 -15.398 1.00 55.69 96 ASP A C 1
ATOM 785 O O . ASP A 1 96 ? 24.382 13.107 -15.059 1.00 55.69 96 ASP A O 1
ATOM 789 N N . GLU A 1 97 ? 25.312 11.666 -16.488 1.00 54.03 97 GLU A N 1
ATOM 790 C CA . GLU A 1 97 ? 25.867 12.702 -17.371 1.00 54.03 97 GLU A CA 1
ATOM 791 C C . GLU A 1 97 ? 24.773 13.519 -18.088 1.00 54.03 97 GLU A C 1
ATOM 793 O O . GLU A 1 97 ? 25.062 14.587 -18.629 1.00 54.03 97 GLU A O 1
ATOM 798 N N . ILE A 1 98 ? 23.517 13.050 -18.070 1.00 55.22 98 ILE A N 1
ATOM 799 C CA . ILE A 1 98 ? 22.377 13.673 -18.759 1.00 55.22 98 ILE A CA 1
ATOM 800 C C . ILE A 1 98 ? 21.438 14.401 -17.780 1.00 55.22 98 ILE A C 1
ATOM 802 O O . ILE A 1 98 ? 21.079 15.552 -18.029 1.00 55.22 98 ILE A O 1
ATOM 806 N N . THR A 1 99 ? 21.062 13.774 -16.660 1.00 54.97 99 THR A N 1
ATOM 807 C CA . THR A 1 99 ? 20.105 14.325 -15.670 1.00 54.97 99 THR A CA 1
ATOM 808 C C . THR A 1 99 ? 20.753 14.791 -14.359 1.00 54.97 99 THR A C 1
ATOM 810 O O . THR A 1 99 ? 20.119 15.477 -13.561 1.00 54.97 99 THR A O 1
ATOM 8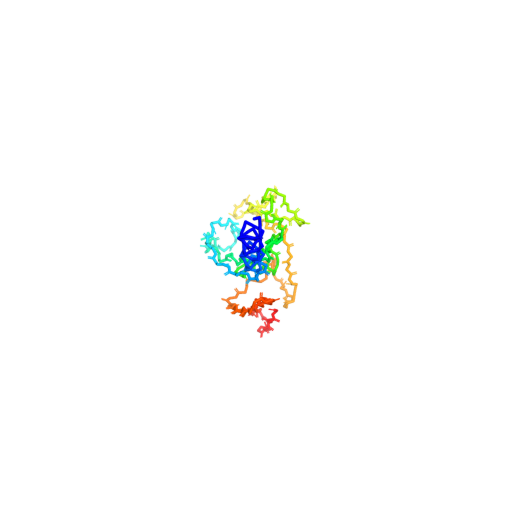13 N N . SER A 1 100 ? 22.037 14.475 -14.137 1.00 55.25 100 SER A N 1
ATOM 814 C CA . SER A 1 100 ? 22.842 14.820 -12.948 1.00 55.25 100 SER A CA 1
ATOM 815 C C . SER A 1 100 ? 22.351 14.286 -11.593 1.00 55.25 100 SER A C 1
ATOM 817 O O . SER A 1 100 ? 23.021 14.551 -10.593 1.00 55.25 100 SER A O 1
ATOM 819 N N . GLN A 1 101 ? 21.255 13.519 -11.516 1.00 56.75 101 GLN A N 1
ATOM 820 C CA . GLN A 1 101 ? 20.765 12.913 -10.268 1.00 56.75 101 GLN A CA 1
ATOM 821 C C . GLN A 1 101 ? 20.063 11.573 -10.529 1.00 56.75 101 GLN A C 1
ATOM 823 O O . GLN A 1 101 ? 19.037 11.526 -11.198 1.00 56.75 101 GLN A O 1
ATOM 828 N N . TYR A 1 102 ? 20.580 10.488 -9.943 1.00 57.97 102 TYR A N 1
ATOM 829 C CA . TYR A 1 102 ? 19.845 9.224 -9.842 1.00 57.97 102 TYR A CA 1
ATOM 830 C C . TYR A 1 102 ? 19.012 9.216 -8.560 1.00 57.97 102 TYR A C 1
ATOM 832 O O . TYR A 1 102 ? 19.515 9.547 -7.487 1.00 57.97 102 TYR A O 1
ATOM 840 N N . PHE A 1 103 ? 17.762 8.772 -8.645 1.00 64.75 103 PHE A N 1
ATOM 841 C CA . PHE A 1 103 ? 16.887 8.601 -7.486 1.00 64.75 103 PHE A CA 1
ATOM 842 C C . PHE A 1 103 ? 16.546 7.116 -7.304 1.00 64.75 103 PHE A C 1
ATOM 844 O O . PHE A 1 103 ? 16.510 6.367 -8.275 1.00 64.75 103 PHE A O 1
ATOM 851 N N . PHE A 1 104 ? 16.289 6.671 -6.076 1.00 68.00 104 PHE A N 1
ATOM 852 C CA . PHE A 1 104 ? 15.841 5.311 -5.759 1.00 68.00 104 PHE A CA 1
ATOM 853 C C . PHE A 1 104 ? 14.757 5.345 -4.682 1.00 68.00 104 PHE A C 1
ATOM 855 O O . PHE A 1 104 ? 14.943 5.933 -3.621 1.00 68.00 104 PHE A O 1
ATOM 862 N N . GLU A 1 105 ? 13.630 4.678 -4.914 1.00 72.81 105 GLU A N 1
ATOM 863 C CA . GLU A 1 105 ? 12.629 4.455 -3.866 1.00 72.81 105 GLU A CA 1
ATOM 864 C C . GLU A 1 105 ? 13.065 3.300 -2.961 1.00 72.81 105 GLU A C 1
ATOM 866 O O . GLU A 1 105 ? 13.266 2.176 -3.431 1.00 72.81 105 GLU A O 1
ATOM 871 N N . LEU A 1 106 ? 13.172 3.550 -1.656 1.00 77.44 106 LEU A N 1
ATOM 872 C CA . LEU A 1 106 ? 13.592 2.545 -0.684 1.00 77.44 106 LEU A CA 1
ATOM 873 C C . LEU A 1 106 ? 12.453 2.127 0.247 1.00 77.44 106 LEU A C 1
ATOM 875 O O . LEU A 1 106 ? 11.604 2.924 0.644 1.00 77.44 106 LEU A O 1
ATOM 879 N N . GLY A 1 107 ? 12.504 0.857 0.643 1.00 86.06 107 GLY A N 1
ATOM 880 C CA . GLY A 1 107 ? 11.586 0.265 1.603 1.00 86.06 107 GLY A CA 1
ATOM 881 C C . GLY A 1 107 ? 10.274 -0.239 1.004 1.00 86.06 107 GLY A C 1
ATOM 882 O O . GLY A 1 107 ? 10.091 -0.323 -0.218 1.00 86.06 107 GLY A O 1
ATOM 883 N N . GLY A 1 108 ? 9.391 -0.657 1.905 1.00 90.81 108 GLY A N 1
ATOM 884 C CA . GLY A 1 108 ? 8.291 -1.549 1.579 1.00 90.81 108 GLY A CA 1
ATOM 885 C C . GLY A 1 108 ? 8.779 -2.945 1.176 1.00 90.81 108 GLY A C 1
ATOM 886 O O . GLY A 1 108 ? 9.949 -3.311 1.301 1.00 90.81 108 GLY A O 1
ATOM 887 N N . SER A 1 109 ? 7.848 -3.731 0.665 1.00 90.19 109 SER A N 1
ATOM 888 C CA . SER A 1 109 ? 8.040 -5.058 0.113 1.00 90.19 109 SER A CA 1
ATOM 889 C C . SER A 1 109 ? 7.393 -5.119 -1.264 1.00 90.19 109 SER A C 1
ATOM 891 O O . SER A 1 109 ? 6.329 -4.543 -1.514 1.00 90.19 109 SER A O 1
ATOM 893 N N . TYR A 1 110 ? 8.057 -5.822 -2.167 1.00 86.12 110 TYR A N 1
ATOM 894 C CA . TYR A 1 110 ? 7.603 -6.080 -3.520 1.00 86.12 110 TYR A CA 1
ATOM 895 C C . TYR A 1 110 ? 8.032 -7.481 -3.934 1.00 86.12 110 TYR A C 1
ATOM 897 O O . TYR A 1 110 ? 8.936 -8.070 -3.339 1.00 86.12 110 TYR A O 1
ATOM 905 N N . LEU A 1 111 ? 7.381 -8.009 -4.964 1.00 80.31 111 LEU A N 1
ATOM 906 C CA . LEU A 1 111 ? 7.810 -9.247 -5.592 1.00 80.31 111 LEU A CA 1
ATOM 907 C C . LEU A 1 111 ? 8.698 -8.919 -6.785 1.00 80.31 111 LEU A C 1
ATOM 909 O O . LEU A 1 111 ? 8.385 -8.040 -7.585 1.00 80.31 111 LEU A O 1
ATOM 913 N N . SER A 1 112 ? 9.815 -9.632 -6.893 1.00 73.94 112 SER A N 1
ATOM 914 C CA . SER A 1 112 ? 10.752 -9.488 -8.008 1.00 73.94 112 SER A CA 1
ATOM 915 C C . SER A 1 112 ? 10.300 -10.222 -9.270 1.00 73.94 112 SER A C 1
ATOM 917 O O . SER A 1 112 ? 11.027 -10.174 -10.253 1.00 73.94 112 SER A O 1
ATOM 919 N N . GLU A 1 113 ? 9.148 -10.899 -9.242 1.00 70.38 113 GLU A N 1
ATOM 920 C CA . GLU A 1 113 ? 8.631 -11.715 -10.340 1.00 70.38 113 GLU A CA 1
ATOM 921 C C . GLU A 1 113 ? 7.448 -11.034 -11.055 1.00 70.38 113 GLU A C 1
ATOM 923 O O . GLU A 1 113 ? 6.514 -10.592 -10.381 1.00 70.38 113 GLU A O 1
ATOM 928 N N . PRO A 1 114 ? 7.432 -10.997 -12.402 1.00 63.78 114 PRO A N 1
ATOM 929 C CA . PRO A 1 114 ? 8.508 -11.425 -13.299 1.00 63.78 114 PRO A CA 1
ATOM 930 C C . PRO A 1 114 ? 9.770 -10.571 -13.130 1.00 63.78 114 PRO A C 1
ATOM 932 O O . PRO A 1 114 ? 9.675 -9.354 -12.938 1.00 63.78 114 PRO A O 1
ATOM 935 N N . TRP A 1 115 ? 10.944 -11.206 -13.237 1.00 62.28 115 TRP A N 1
ATOM 936 C CA . TRP A 1 115 ? 12.226 -10.498 -13.196 1.00 62.28 115 TRP A CA 1
ATOM 937 C C . TRP A 1 115 ? 12.222 -9.332 -14.183 1.00 62.28 115 TRP A C 1
ATOM 939 O O . TRP A 1 115 ? 11.902 -9.491 -15.363 1.00 62.28 115 TRP A O 1
ATOM 949 N N . ASN A 1 116 ? 12.562 -8.142 -13.692 1.00 58.72 116 ASN A N 1
ATOM 950 C CA . ASN A 1 116 ? 12.671 -6.964 -14.533 1.00 58.72 116 ASN A CA 1
ATOM 951 C C . ASN A 1 116 ? 14.128 -6.832 -14.978 1.00 58.72 116 ASN A C 1
ATOM 953 O O . ASN A 1 116 ? 14.986 -6.556 -14.138 1.00 58.72 116 ASN A O 1
ATOM 957 N N . PRO A 1 117 ? 14.444 -7.007 -16.270 1.00 55.16 117 PRO A N 1
ATOM 958 C CA . PRO A 1 117 ? 15.810 -6.838 -16.751 1.00 55.16 117 PRO A CA 1
ATOM 959 C C . PRO A 1 117 ? 16.281 -5.373 -16.719 1.00 55.16 117 PRO A C 1
ATOM 961 O O . PRO A 1 117 ? 17.462 -5.116 -16.949 1.00 55.16 117 PRO A O 1
ATOM 964 N N . ARG A 1 118 ? 15.387 -4.408 -16.458 1.00 53.16 118 ARG A N 1
ATOM 965 C CA . ARG A 1 118 ? 15.704 -2.987 -16.270 1.00 53.16 118 ARG A CA 1
ATOM 966 C C . ARG A 1 118 ? 15.713 -2.620 -14.781 1.00 53.16 118 ARG A C 1
ATOM 968 O O . ARG A 1 118 ? 14.996 -3.208 -13.977 1.00 53.16 118 ARG A O 1
ATOM 975 N N . SER A 1 119 ? 16.464 -1.575 -14.431 1.00 59.06 119 SER A N 1
ATOM 976 C CA . SER A 1 119 ? 16.584 -1.023 -13.068 1.00 59.06 119 SER A CA 1
ATOM 977 C C . SER A 1 119 ? 15.286 -0.446 -12.472 1.00 59.06 119 SER A C 1
ATOM 979 O O . SER A 1 119 ? 15.320 0.094 -11.373 1.00 59.06 119 SER A O 1
ATOM 981 N N . ASN A 1 120 ? 14.138 -0.542 -13.151 1.00 57.50 120 ASN A N 1
ATOM 982 C CA . ASN A 1 120 ? 12.850 -0.021 -12.681 1.00 57.50 120 ASN A CA 1
ATOM 983 C C . ASN A 1 120 ? 12.056 -1.061 -11.869 1.00 57.50 120 ASN A C 1
ATOM 985 O O . ASN A 1 120 ? 10.854 -1.222 -12.078 1.00 57.50 120 ASN A O 1
ATOM 989 N N . GLN A 1 121 ? 12.721 -1.795 -10.969 1.00 63.78 121 GLN A N 1
ATOM 990 C CA . GLN A 1 121 ? 12.008 -2.621 -9.996 1.00 63.78 121 GLN A CA 1
ATOM 991 C C . GLN A 1 121 ? 11.505 -1.798 -8.808 1.00 63.78 121 GLN A C 1
ATOM 993 O O . GLN A 1 121 ? 12.207 -0.901 -8.335 1.00 63.78 121 GLN A O 1
ATOM 998 N N . PRO A 1 122 ? 10.341 -2.179 -8.261 1.00 68.19 122 PRO A N 1
ATOM 999 C CA . PRO A 1 122 ? 9.395 -3.178 -8.783 1.00 68.19 122 PRO A CA 1
ATOM 1000 C C . PRO A 1 122 ? 8.551 -2.676 -9.963 1.00 68.19 122 PRO A C 1
ATOM 1002 O O . PRO A 1 122 ? 8.334 -1.477 -10.123 1.00 68.19 122 PRO A O 1
ATOM 1005 N N . TYR A 1 123 ? 8.035 -3.614 -10.768 1.00 71.81 123 TYR A N 1
ATOM 1006 C CA . TYR A 1 123 ? 7.085 -3.284 -11.830 1.00 71.81 123 TYR A CA 1
ATOM 1007 C C . TYR A 1 123 ? 5.809 -2.670 -11.241 1.00 71.81 123 TYR A C 1
ATOM 1009 O O . TYR A 1 123 ? 5.258 -3.237 -10.295 1.00 71.81 123 TYR A O 1
ATOM 1017 N N . PRO A 1 124 ? 5.304 -1.554 -11.796 1.00 76.69 124 PRO A N 1
ATOM 1018 C CA . PRO A 1 124 ? 3.995 -1.050 -11.415 1.00 76.69 124 PRO A CA 1
ATOM 1019 C C . PRO A 1 124 ? 2.919 -2.078 -11.790 1.00 76.69 124 PRO A C 1
ATOM 1021 O O . PRO A 1 124 ? 2.933 -2.621 -12.895 1.00 76.69 124 PRO A O 1
ATOM 1024 N N . TYR A 1 125 ? 1.981 -2.336 -10.881 1.00 79.69 125 TYR A N 1
ATOM 1025 C CA . TYR A 1 125 ? 0.752 -3.046 -11.220 1.00 79.69 125 TYR A CA 1
ATOM 1026 C C . TYR A 1 125 ? -0.204 -2.039 -11.865 1.00 79.69 125 TYR A C 1
ATOM 1028 O O . TYR A 1 125 ? -0.521 -0.998 -11.279 1.00 79.69 125 TYR A O 1
ATOM 1036 N N . GLU A 1 126 ? -0.592 -2.316 -13.107 1.00 78.00 126 GLU A N 1
ATOM 1037 C CA . GLU A 1 126 ? -1.452 -1.441 -13.913 1.00 78.00 126 GLU A CA 1
ATOM 1038 C C . GLU A 1 126 ? -2.909 -1.542 -13.460 1.00 78.00 126 GLU A C 1
ATOM 1040 O O . GLU A 1 126 ? -3.645 -0.555 -13.493 1.00 78.00 126 GLU A O 1
ATOM 1045 N N . GLU A 1 127 ? -3.304 -2.723 -12.984 1.00 84.94 127 GLU A N 1
ATOM 1046 C CA . GLU A 1 127 ? -4.657 -3.025 -12.542 1.00 84.94 127 GLU A CA 1
ATOM 1047 C C . GLU A 1 127 ? -4.634 -3.652 -11.145 1.00 84.94 127 GLU A C 1
ATOM 1049 O O . GLU A 1 127 ? -3.713 -4.382 -10.767 1.00 84.94 127 GLU A O 1
ATOM 1054 N N . TYR A 1 128 ? -5.674 -3.375 -10.360 1.00 90.38 128 TYR A N 1
ATOM 1055 C CA . TYR A 1 128 ? -5.906 -4.061 -9.097 1.00 90.38 128 TYR A CA 1
ATOM 1056 C C . TYR A 1 128 ? -7.398 -4.283 -8.858 1.00 90.38 128 TYR A C 1
ATOM 1058 O O . TYR A 1 128 ? -8.247 -3.521 -9.322 1.00 90.38 128 TYR A O 1
ATOM 1066 N N . ASN A 1 129 ? -7.716 -5.328 -8.097 1.00 92.94 129 ASN A N 1
ATOM 1067 C CA . ASN A 1 129 ? -9.070 -5.635 -7.659 1.00 92.94 129 ASN A CA 1
ATOM 1068 C C . ASN A 1 129 ? -9.111 -5.843 -6.145 1.00 92.94 129 ASN A C 1
ATOM 1070 O O . ASN A 1 129 ? -8.263 -6.531 -5.575 1.00 92.94 129 ASN A O 1
ATOM 1074 N N . VAL A 1 130 ? -10.132 -5.280 -5.505 1.00 92.62 130 VAL A N 1
ATOM 1075 C CA . VAL A 1 130 ? -10.326 -5.348 -4.058 1.00 92.62 130 VAL A CA 1
ATOM 1076 C C . VAL A 1 130 ? -11.552 -6.197 -3.756 1.00 92.62 130 VAL A C 1
ATOM 1078 O O . VAL A 1 130 ? -12.660 -5.895 -4.194 1.00 92.62 130 VAL A O 1
ATOM 1081 N N . ILE A 1 131 ? -11.357 -7.261 -2.981 1.00 92.81 131 ILE A N 1
ATOM 1082 C CA . ILE A 1 131 ? -12.427 -8.130 -2.491 1.00 92.81 131 ILE A CA 1
ATOM 1083 C C . ILE A 1 131 ? -12.431 -8.036 -0.970 1.00 92.81 131 ILE A C 1
ATOM 1085 O O . ILE A 1 131 ? -11.440 -8.370 -0.323 1.00 92.81 131 ILE A O 1
ATOM 1089 N N . GLN A 1 132 ? -13.548 -7.596 -0.399 1.00 88.50 132 GLN A N 1
ATOM 1090 C CA . GLN A 1 132 ? -13.687 -7.384 1.038 1.00 88.50 132 GLN A CA 1
ATOM 1091 C C . GLN A 1 132 ? -14.863 -8.185 1.597 1.00 88.50 132 GLN A C 1
ATOM 1093 O O . GLN A 1 132 ? -15.950 -8.225 1.019 1.00 88.50 132 GLN A O 1
ATOM 1098 N N . SER A 1 133 ? -14.629 -8.796 2.749 1.00 85.25 133 SER A N 1
ATOM 1099 C CA . SER A 1 133 ? -15.626 -9.400 3.628 1.00 85.25 133 SER A CA 1
ATOM 1100 C C . SER A 1 133 ? -15.308 -9.015 5.075 1.00 85.25 133 SER A C 1
ATOM 1102 O O . SER A 1 133 ? -14.226 -8.495 5.346 1.00 85.25 133 SER A O 1
ATOM 1104 N N . ASP A 1 134 ? -16.216 -9.300 6.009 1.00 81.12 134 ASP A N 1
ATOM 1105 C CA . ASP A 1 134 ? -16.091 -8.861 7.407 1.00 81.12 134 ASP A CA 1
ATOM 1106 C C . ASP A 1 134 ? -14.742 -9.231 8.056 1.00 81.12 134 ASP A C 1
ATOM 1108 O O . ASP A 1 134 ? -14.188 -8.441 8.819 1.00 81.12 134 ASP A O 1
ATOM 1112 N N . ASN A 1 135 ? -14.193 -10.404 7.716 1.00 84.94 135 ASN A N 1
ATOM 1113 C CA . ASN A 1 135 ? -12.985 -10.965 8.333 1.00 84.94 135 ASN A CA 1
ATOM 1114 C C . ASN A 1 135 ? -11.814 -11.147 7.357 1.00 84.94 135 ASN A C 1
ATOM 1116 O O . ASN A 1 135 ? -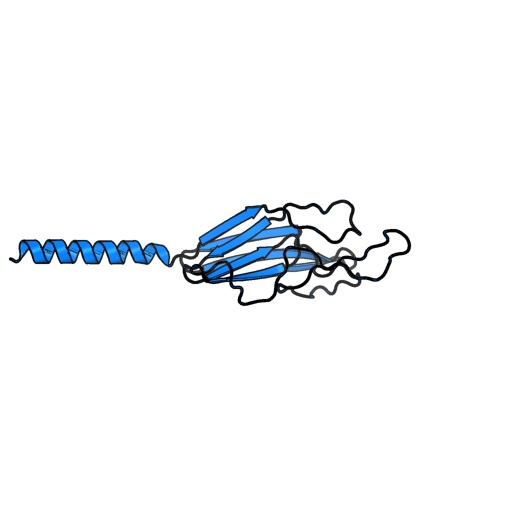10.770 -11.669 7.747 1.00 84.94 135 ASN A O 1
ATOM 1120 N N . GLU A 1 136 ? -11.982 -10.782 6.086 1.00 89.50 136 GLU A N 1
ATOM 1121 C CA . GLU A 1 136 ? -10.960 -11.001 5.063 1.00 89.50 136 GLU A CA 1
ATOM 1122 C C . GLU A 1 136 ? -10.970 -9.876 4.029 1.00 89.50 136 GLU A C 1
ATOM 1124 O O . GLU A 1 136 ? -12.010 -9.549 3.456 1.00 89.50 136 GLU A O 1
ATOM 1129 N N . ALA A 1 137 ? -9.783 -9.343 3.754 1.00 90.69 137 ALA A N 1
ATOM 1130 C CA . ALA A 1 137 ? -9.499 -8.459 2.636 1.00 90.69 137 ALA A CA 1
ATOM 1131 C C . ALA A 1 137 ? -8.526 -9.153 1.683 1.00 90.69 137 ALA A C 1
ATOM 1133 O O . ALA A 1 137 ? -7.487 -9.655 2.114 1.00 90.69 137 ALA A O 1
ATOM 1134 N N . ARG A 1 138 ? -8.839 -9.144 0.388 1.00 92.69 138 ARG A N 1
ATOM 1135 C CA . ARG A 1 138 ? -7.920 -9.543 -0.677 1.00 92.69 138 ARG A CA 1
ATOM 1136 C C . ARG A 1 138 ? -7.721 -8.376 -1.621 1.00 92.69 138 ARG A C 1
ATOM 1138 O O . ARG A 1 138 ? -8.685 -7.859 -2.184 1.00 92.69 138 ARG A O 1
ATOM 1145 N N . VAL A 1 139 ? -6.466 -8.004 -1.807 1.00 92.69 139 VAL A N 1
ATOM 1146 C CA . VAL A 1 139 ? -6.038 -7.094 -2.863 1.00 92.69 139 VAL A CA 1
ATOM 1147 C C . VAL A 1 139 ? -5.315 -7.949 -3.885 1.00 92.69 139 VAL A C 1
ATOM 1149 O O . VAL A 1 139 ? -4.312 -8.569 -3.554 1.00 92.69 139 VAL A O 1
ATOM 1152 N N . ILE A 1 140 ? -5.875 -8.021 -5.086 1.00 92.62 140 ILE A N 1
ATOM 1153 C CA . ILE A 1 140 ? -5.299 -8.751 -6.210 1.00 92.62 140 ILE A CA 1
ATOM 1154 C C . ILE A 1 140 ? -4.641 -7.720 -7.113 1.00 92.62 140 ILE A C 1
ATOM 1156 O O . ILE A 1 140 ? -5.316 -6.799 -7.576 1.00 92.62 140 ILE A O 1
ATOM 1160 N N . LEU A 1 141 ? -3.347 -7.873 -7.348 1.00 89.31 141 LEU A N 1
ATOM 1161 C CA . LEU A 1 141 ? -2.519 -6.965 -8.130 1.00 89.31 141 LEU A CA 1
ATOM 1162 C C . LEU A 1 141 ? -2.147 -7.633 -9.451 1.00 89.31 141 LEU A C 1
ATOM 1164 O O . LEU A 1 141 ? -1.670 -8.769 -9.460 1.00 89.31 141 LEU A O 1
ATOM 1168 N N . GLU A 1 142 ? -2.367 -6.945 -10.569 1.00 87.25 142 GLU A N 1
ATOM 1169 C CA . GLU A 1 142 ? -2.128 -7.480 -11.910 1.00 87.25 142 GLU A CA 1
ATOM 1170 C C . GLU A 1 142 ? -1.209 -6.547 -12.705 1.00 87.25 142 GLU A C 1
ATOM 1172 O O . GLU A 1 142 ? -1.396 -5.330 -12.771 1.00 87.25 142 GLU A O 1
ATOM 1177 N N . GLY A 1 143 ? -0.154 -7.126 -13.278 1.00 78.81 143 GLY A N 1
ATOM 1178 C CA . GLY A 1 143 ? 0.879 -6.388 -14.002 1.00 78.81 143 GLY A CA 1
ATOM 1179 C C . GLY A 1 143 ? 1.529 -7.238 -15.086 1.00 78.81 143 GLY A C 1
ATOM 1180 O O . GLY A 1 143 ? 1.424 -8.468 -15.091 1.00 78.81 143 GLY A O 1
ATOM 1181 N N . MET A 1 144 ? 2.203 -6.585 -16.029 1.00 76.31 144 MET A N 1
ATOM 1182 C CA . MET A 1 144 ? 2.849 -7.240 -17.163 1.00 76.31 144 MET A CA 1
ATOM 1183 C C . MET A 1 144 ? 4.287 -6.747 -17.313 1.00 76.31 144 MET A C 1
ATOM 1185 O O . MET A 1 144 ? 4.533 -5.546 -17.350 1.00 76.31 144 MET A O 1
ATOM 1189 N N . ASN A 1 145 ? 5.240 -7.669 -17.458 1.00 72.75 145 ASN A N 1
ATOM 1190 C CA . ASN A 1 145 ? 6.572 -7.337 -17.949 1.00 72.75 145 ASN A CA 1
ATOM 1191 C C . ASN A 1 145 ? 6.460 -7.027 -19.453 1.00 72.75 145 ASN A C 1
ATOM 1193 O O . ASN A 1 145 ? 6.181 -7.943 -20.231 1.00 72.75 145 ASN A O 1
ATOM 1197 N N . PRO A 1 146 ? 6.698 -5.779 -19.895 1.00 67.12 146 PRO A N 1
ATOM 1198 C CA . PRO A 1 146 ? 6.531 -5.393 -21.295 1.00 67.12 146 PRO A CA 1
ATOM 1199 C C . PRO A 1 146 ? 7.646 -5.930 -22.2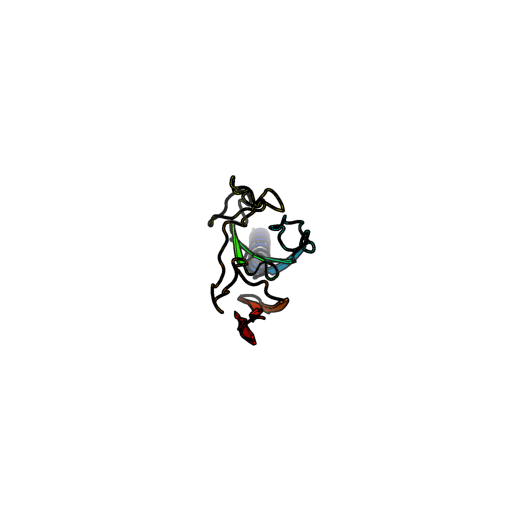06 1.00 67.12 146 PRO A C 1
ATOM 1201 O O . PRO A 1 146 ? 7.497 -5.931 -23.424 1.00 67.12 146 PRO A O 1
ATOM 1204 N N . THR A 1 147 ? 8.773 -6.368 -21.637 1.00 70.81 147 THR A N 1
ATOM 1205 C CA . THR A 1 147 ? 9.918 -6.899 -22.393 1.00 70.81 147 THR A CA 1
ATOM 1206 C C . THR A 1 147 ? 9.678 -8.352 -22.791 1.00 70.81 147 THR A C 1
ATOM 1208 O O . THR A 1 147 ? 9.937 -8.736 -23.927 1.00 70.81 147 THR A O 1
ATOM 1211 N N . GLU A 1 148 ? 9.163 -9.153 -21.858 1.00 71.19 148 GLU A N 1
ATOM 1212 C CA . GLU A 1 148 ? 8.977 -10.599 -22.040 1.00 71.19 148 GLU A CA 1
ATOM 1213 C C . GLU A 1 148 ? 7.504 -10.998 -22.245 1.00 71.19 148 GLU A C 1
ATOM 1215 O O . GLU A 1 148 ? 7.211 -12.159 -22.518 1.00 71.19 148 GLU A O 1
ATOM 1220 N N . ASN A 1 149 ? 6.567 -10.045 -22.140 1.00 74.25 149 ASN A N 1
ATOM 1221 C CA . ASN A 1 149 ? 5.113 -10.265 -22.158 1.00 74.25 149 ASN A CA 1
ATOM 1222 C C . ASN A 1 149 ? 4.626 -11.281 -21.106 1.00 74.25 149 ASN A C 1
ATOM 1224 O O . ASN A 1 149 ? 3.638 -11.989 -21.312 1.00 74.25 149 ASN A O 1
ATOM 1228 N N . ILE A 1 150 ? 5.306 -11.345 -19.959 1.00 73.56 150 ILE A N 1
ATOM 1229 C CA . ILE A 1 150 ? 4.928 -12.202 -18.829 1.00 73.56 150 ILE A CA 1
ATOM 1230 C C . ILE A 1 150 ? 3.975 -11.432 -17.916 1.00 73.56 150 ILE A C 1
ATOM 1232 O O . ILE A 1 150 ? 4.277 -10.312 -17.511 1.00 73.56 150 ILE A O 1
ATOM 1236 N N . ARG A 1 151 ? 2.836 -12.037 -17.566 1.00 76.44 151 ARG A N 1
ATOM 1237 C CA . ARG A 1 151 ? 1.875 -11.465 -16.612 1.00 76.44 151 ARG A CA 1
ATOM 1238 C C . ARG A 1 151 ? 2.121 -12.001 -15.207 1.00 76.44 151 ARG A C 1
ATOM 1240 O O . ARG A 1 151 ? 2.197 -13.215 -15.028 1.00 76.44 151 ARG A O 1
ATOM 1247 N N . ALA A 1 152 ? 2.186 -11.103 -14.229 1.00 75.50 152 ALA A N 1
ATOM 1248 C CA . ALA A 1 152 ? 2.120 -11.438 -12.811 1.00 75.50 152 ALA A CA 1
ATOM 1249 C C . ALA A 1 152 ? 0.737 -11.108 -12.258 1.00 75.50 152 ALA A C 1
ATOM 1251 O O . ALA A 1 152 ? 0.138 -10.084 -12.592 1.00 75.50 152 ALA A O 1
ATOM 1252 N N . ARG A 1 153 ? 0.270 -11.993 -11.381 1.00 82.38 153 ARG A N 1
ATOM 1253 C CA . ARG A 1 153 ? -0.912 -11.804 -10.556 1.00 82.38 153 ARG A CA 1
ATOM 1254 C C . ARG A 1 153 ? -0.557 -12.197 -9.135 1.00 82.38 153 ARG A C 1
ATOM 1256 O O . ARG A 1 153 ? -0.105 -13.325 -8.927 1.00 82.38 153 ARG A O 1
ATOM 1263 N N . VAL A 1 154 ? -0.740 -11.269 -8.205 1.00 76.50 154 VAL A N 1
ATOM 1264 C CA . VAL A 1 154 ? -0.317 -11.388 -6.804 1.00 76.50 154 VAL A CA 1
ATOM 1265 C C . VAL A 1 154 ? -1.489 -11.102 -5.889 1.00 76.50 154 VAL A C 1
ATOM 1267 O O . VAL A 1 154 ? -2.235 -10.148 -6.197 1.00 76.50 154 VAL A O 1
#

Sequence (154 aa):
MEKKKKILFIFILFLILMSLNALSIQISVEKEEILSVDELHITSSNPDILKINNGLFIIEVLPNRGRVIWSVYPVSNTDENFIYFSKDPYILPFMDEITSQYFFELGGSYLSEPWNPRSNQPYPYEEYNVIQSDNEARVILEGMNPTENIRARV

Secondary structure (DSSP, 8-state):
-HHHHHHHHHHHHHHHHHHHGGGS-EEEEEE--BPPPSSSTT--B--EEEEEE-SSEEEEEEGGGTEEEEEEEETT-TT--SS-B-SSPEEESSPPTTTS-EEE--BSB----S--SSS-PSPPPSEEEEEEETTEEEEEEEEEETTTTEEEE-

Foldseek 3Di:
DVVVVVVVVVVVVVVVVVVLLLQFKDKDWDFDQFDDWPPDPPPSGSFIWIWIDRNFKTFTAGQQLQFRTQWIGGPVDPPDTPWDFDSHWDWDCQQDPVHGITTHGDIGDHDCPPPAPDPSPPHHQPDWDWDGDRNDIDIWTWDARPVVRDIDID

pLDDT: mean 78.34, std 14.44, range [43.44, 96.62]